Protein AF-C3XUC9-F1 (afdb_monomer_lite)

Foldseek 3Di:
DDQAEEQEAEQLDPVSLVVSLVVLLVCCVVCVPVCRAYEYEHEPVVPVVSGPHFPVLSLVSCVLSVHAYDYAYPVVRRCVVVVVVVNVVVSVCVVVVHDDDDHDDDDHDDDPDPPPSVVVSVVSSVVRPPPVCVVVVVVPPDPDDDPDD

Secondary structure (DSSP, 8-state):
--S-EEEEEETT-HHHHHHHHHHHHHHHHHTGGG---EEEEEE-TT-GGG--S-HHHHHHHHHHTT-EEEE-BTTTTBSHHHHHHHHHHHHHHHHTT---------PPP----HHHHHHHHHHHHHHHS-GGGHHHHHTTS--------

Organism: Branchiostoma floridae (NCBI:txid7739)

Structure (mmCIF, N/CA/C/O backbone):
data_AF-C3XUC9-F1
#
_entry.id   AF-C3XUC9-F1
#
loop_
_atom_site.group_PDB
_atom_site.id
_atom_site.type_symbol
_atom_site.label_atom_id
_atom_site.label_alt_id
_atom_site.label_comp_id
_atom_site.label_asym_id
_atom_site.label_entity_id
_atom_site.label_seq_id
_atom_site.pdbx_PDB_ins_code
_atom_site.Cartn_x
_atom_site.Cartn_y
_atom_site.Cartn_z
_atom_site.occupancy
_atom_site.B_iso_or_equiv
_atom_site.auth_seq_id
_atom_site.auth_comp_id
_atom_site.auth_asym_id
_atom_site.auth_atom_id
_atom_site.pdbx_PDB_model_num
ATOM 1 N N . VAL A 1 1 ? -8.181 16.640 -10.168 1.00 58.19 1 VAL A N 1
ATOM 2 C CA . VAL A 1 1 ? -8.349 15.993 -8.837 1.00 58.19 1 VAL A CA 1
ATOM 3 C C . VAL A 1 1 ? -8.453 14.484 -9.039 1.00 58.19 1 VAL A C 1
ATOM 5 O O . VAL A 1 1 ? -9.044 14.088 -10.032 1.00 58.19 1 VAL A O 1
ATOM 8 N N . GLY A 1 2 ? -7.857 13.658 -8.166 1.00 77.88 2 GLY A N 1
ATOM 9 C CA . GLY A 1 2 ? -7.907 12.189 -8.265 1.00 77.88 2 GLY A CA 1
ATOM 10 C C . GLY A 1 2 ? -9.145 11.578 -7.596 1.00 77.88 2 GLY A C 1
ATOM 11 O O . GLY A 1 2 ? -9.528 12.009 -6.507 1.00 77.88 2 GLY A O 1
ATOM 12 N N . ASN A 1 3 ? -9.747 10.573 -8.243 1.00 87.25 3 ASN A N 1
ATOM 13 C CA . ASN A 1 3 ? -10.967 9.891 -7.780 1.00 87.25 3 ASN A CA 1
ATOM 14 C C . ASN A 1 3 ? -10.691 8.647 -6.917 1.00 87.25 3 ASN A C 1
ATOM 16 O O . ASN A 1 3 ? -11.595 8.167 -6.239 1.00 87.25 3 ASN A O 1
ATOM 20 N N . ALA A 1 4 ? -9.460 8.136 -6.934 1.00 92.19 4 ALA A N 1
ATOM 21 C CA . ALA A 1 4 ? -8.958 7.034 -6.117 1.00 92.19 4 ALA A CA 1
ATOM 22 C C . ALA A 1 4 ? -7.453 7.224 -5.893 1.00 92.19 4 ALA A C 1
ATOM 24 O O . ALA A 1 4 ? -6.795 7.887 -6.698 1.00 92.19 4 ALA A O 1
ATOM 25 N N . PHE A 1 5 ? -6.915 6.630 -4.828 1.00 94.94 5 PHE A N 1
ATOM 26 C CA . PHE A 1 5 ? -5.480 6.620 -4.553 1.00 94.94 5 PHE A CA 1
ATOM 27 C C . PHE A 1 5 ? -4.972 5.192 -4.397 1.00 94.94 5 PHE A C 1
ATOM 29 O O . PHE A 1 5 ? -5.549 4.392 -3.660 1.00 94.94 5 PHE A O 1
ATOM 36 N N . VAL A 1 6 ? -3.860 4.905 -5.065 1.00 96.94 6 VAL A N 1
ATOM 37 C CA . VAL A 1 6 ? -3.091 3.674 -4.907 1.00 96.94 6 VAL A CA 1
ATOM 38 C C . VAL A 1 6 ? -1.769 4.068 -4.262 1.00 96.94 6 VAL A C 1
ATOM 40 O O . VAL A 1 6 ? -1.016 4.854 -4.831 1.00 96.94 6 VAL A O 1
ATOM 43 N N . VAL A 1 7 ? -1.521 3.576 -3.052 1.00 97.88 7 VAL A N 1
ATOM 44 C CA . VAL A 1 7 ? -0.301 3.851 -2.289 1.00 97.88 7 VAL A CA 1
ATOM 45 C C . VAL A 1 7 ? 0.524 2.577 -2.277 1.00 97.88 7 VAL A C 1
ATOM 47 O O . VAL A 1 7 ? 0.107 1.569 -1.711 1.00 97.88 7 VAL A O 1
ATOM 50 N N . VAL A 1 8 ? 1.675 2.612 -2.936 1.00 98.44 8 VAL A N 1
ATOM 51 C CA . VAL A 1 8 ? 2.505 1.430 -3.175 1.00 98.44 8 VAL A CA 1
ATOM 52 C C . VAL A 1 8 ? 3.732 1.469 -2.273 1.00 98.44 8 VAL A C 1
ATOM 54 O O . VAL A 1 8 ? 4.361 2.514 -2.134 1.00 98.44 8 VAL A O 1
ATOM 57 N N . TYR A 1 9 ? 4.093 0.324 -1.701 1.00 98.62 9 TYR A N 1
ATOM 58 C CA . TYR A 1 9 ? 5.363 0.111 -1.008 1.00 98.62 9 TYR A CA 1
ATOM 59 C C . TYR A 1 9 ? 6.034 -1.176 -1.503 1.00 98.62 9 TYR A C 1
ATOM 61 O O . TYR A 1 9 ? 5.415 -1.981 -2.195 1.00 98.62 9 TYR A O 1
ATOM 69 N N . SER A 1 10 ? 7.302 -1.390 -1.156 1.00 98.38 10 SER A N 1
ATOM 70 C CA . SER A 1 10 ? 8.025 -2.629 -1.464 1.00 98.38 10 SER A CA 1
ATOM 71 C C . SER A 1 10 ? 7.962 -3.575 -0.266 1.00 98.38 10 SER A C 1
ATOM 73 O O . SER A 1 10 ? 8.387 -3.199 0.825 1.00 98.38 10 SER A O 1
ATOM 75 N N . CYS A 1 11 ? 7.515 -4.826 -0.426 1.00 97.69 11 CYS A N 1
ATOM 76 C CA . CYS A 1 11 ? 7.466 -5.773 0.703 1.00 97.69 11 CYS A CA 1
ATOM 77 C C . CYS A 1 11 ? 8.857 -6.129 1.264 1.00 97.69 11 CYS A C 1
ATOM 79 O O . CYS A 1 11 ? 8.976 -6.688 2.357 1.00 97.69 11 CYS A O 1
ATOM 81 N N . THR A 1 12 ? 9.911 -5.798 0.519 1.00 97.62 12 THR A N 1
ATOM 82 C CA . THR A 1 12 ? 11.321 -5.946 0.895 1.00 97.62 12 THR A CA 1
ATOM 83 C C . THR A 1 12 ? 11.926 -4.699 1.543 1.00 97.62 12 THR A C 1
ATOM 85 O O . THR A 1 12 ? 13.131 -4.682 1.757 1.00 97.62 12 THR A O 1
ATOM 88 N N . ASP A 1 13 ? 11.152 -3.640 1.794 1.00 97.06 13 ASP A N 1
ATOM 89 C CA . ASP A 1 13 ? 11.664 -2.408 2.401 1.00 97.06 13 ASP A CA 1
ATOM 90 C C . ASP A 1 13 ? 10.693 -1.846 3.446 1.00 97.06 13 ASP A C 1
ATOM 92 O O . ASP A 1 13 ? 9.642 -1.277 3.133 1.00 97.06 13 ASP A O 1
ATOM 96 N N . THR A 1 14 ? 11.095 -1.968 4.711 1.00 95.81 14 THR A N 1
ATOM 97 C CA . THR A 1 14 ? 10.331 -1.475 5.861 1.00 95.81 14 THR A CA 1
ATOM 98 C C . THR A 1 14 ? 10.190 0.054 5.869 1.00 95.81 14 THR A C 1
ATOM 100 O O . THR A 1 14 ? 9.196 0.566 6.388 1.00 95.81 14 THR A O 1
ATOM 103 N N . ALA A 1 15 ?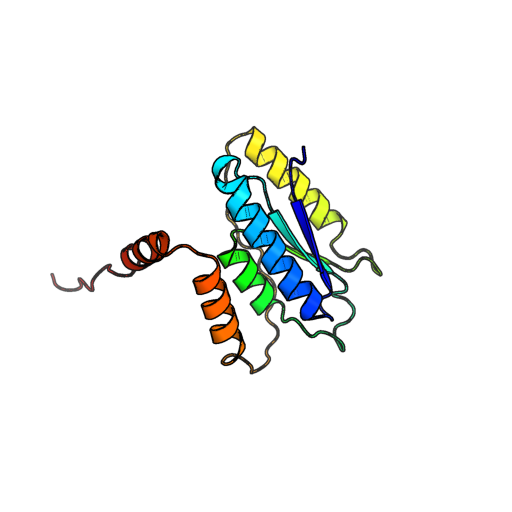 11.147 0.807 5.312 1.00 95.94 15 ALA A N 1
ATOM 104 C CA . ALA A 1 15 ? 11.065 2.267 5.256 1.00 95.94 15 ALA A CA 1
ATOM 105 C C . ALA A 1 15 ? 9.942 2.712 4.310 1.00 95.94 15 ALA A C 1
ATOM 107 O O . ALA A 1 15 ? 9.069 3.472 4.735 1.00 95.94 15 ALA A O 1
ATOM 108 N N . SER A 1 16 ? 9.889 2.140 3.098 1.00 98.00 16 SER A N 1
ATOM 109 C CA . SER A 1 16 ? 8.796 2.387 2.145 1.00 98.00 16 SER A CA 1
ATOM 110 C C . SER A 1 16 ? 7.417 2.057 2.722 1.00 98.00 16 SER A C 1
ATOM 112 O O . SER A 1 16 ? 6.450 2.775 2.476 1.00 98.00 16 SER A O 1
ATOM 114 N N . PHE A 1 17 ? 7.316 1.002 3.539 1.00 97.69 17 PHE A N 1
ATOM 115 C CA . PHE A 1 17 ? 6.062 0.644 4.198 1.00 97.69 17 PHE A CA 1
ATOM 116 C C . PHE A 1 17 ? 5.622 1.708 5.207 1.00 97.69 17 PHE A C 1
ATOM 118 O O . PHE A 1 17 ? 4.472 2.140 5.171 1.00 97.69 17 PHE A O 1
ATOM 125 N N . ASN A 1 18 ? 6.528 2.188 6.064 1.00 95.12 18 ASN A N 1
ATOM 126 C CA . ASN A 1 18 ? 6.199 3.245 7.027 1.00 95.12 18 ASN A CA 1
ATOM 127 C C . ASN A 1 18 ? 5.784 4.547 6.326 1.00 95.12 18 ASN A C 1
ATOM 129 O O . ASN A 1 18 ? 4.829 5.198 6.751 1.00 95.12 18 ASN A O 1
ATOM 133 N N . GLU A 1 19 ? 6.468 4.918 5.243 1.00 97.00 19 GLU A N 1
ATOM 134 C CA . GLU A 1 19 ? 6.097 6.086 4.445 1.00 97.00 19 GLU A CA 1
ATOM 135 C C . GLU A 1 19 ? 4.708 5.915 3.816 1.00 97.00 19 GLU A C 1
ATOM 137 O O . GLU A 1 19 ? 3.858 6.794 3.960 1.00 97.00 19 GLU A O 1
ATOM 142 N N . ALA A 1 20 ? 4.418 4.749 3.233 1.00 97.50 20 ALA A N 1
ATOM 143 C CA . ALA A 1 20 ? 3.105 4.442 2.674 1.00 97.50 20 ALA A CA 1
ATOM 144 C C . ALA A 1 20 ? 1.979 4.524 3.720 1.00 97.50 20 ALA A C 1
ATOM 146 O O . ALA A 1 20 ? 0.895 5.038 3.422 1.00 97.50 20 ALA A O 1
ATOM 147 N N . LEU A 1 21 ? 2.220 4.074 4.956 1.00 94.81 21 LEU A N 1
ATOM 148 C CA . LEU A 1 21 ? 1.257 4.228 6.051 1.00 94.81 21 LEU A CA 1
ATOM 149 C C . LEU A 1 21 ? 1.028 5.704 6.406 1.00 94.81 21 LEU A C 1
ATOM 151 O O . LEU A 1 21 ? -0.124 6.115 6.568 1.00 94.81 21 LEU A O 1
ATOM 155 N N . ASN A 1 22 ? 2.087 6.518 6.462 1.00 94.50 22 ASN A N 1
ATOM 156 C CA . ASN A 1 22 ? 1.977 7.965 6.690 1.00 94.50 22 ASN A CA 1
ATOM 157 C C . ASN A 1 22 ? 1.176 8.655 5.576 1.00 94.50 22 ASN A C 1
ATOM 159 O O . ASN A 1 22 ? 0.303 9.489 5.846 1.00 94.50 22 ASN A O 1
ATOM 163 N N . THR A 1 23 ? 1.423 8.284 4.318 1.00 95.81 23 THR A N 1
ATOM 164 C 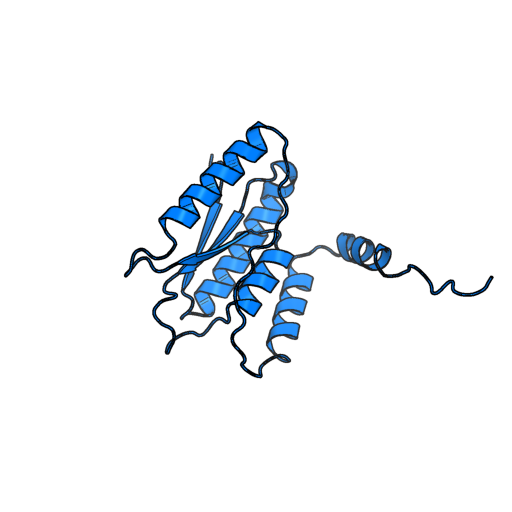CA . THR A 1 23 ? 0.662 8.781 3.167 1.00 95.81 23 THR A CA 1
ATOM 165 C C . THR A 1 23 ? -0.807 8.380 3.267 1.00 95.81 23 THR A C 1
ATOM 167 O O . THR A 1 23 ? -1.681 9.232 3.098 1.00 95.81 23 THR A O 1
ATOM 170 N N . CYS A 1 24 ? -1.105 7.121 3.605 1.00 93.94 24 CYS A N 1
ATOM 171 C CA . CYS A 1 24 ? -2.476 6.646 3.805 1.00 93.94 24 CYS A CA 1
ATOM 172 C C . CYS A 1 24 ? -3.192 7.430 4.912 1.00 93.94 24 CYS A C 1
ATOM 174 O O . CYS A 1 24 ? -4.306 7.906 4.694 1.00 93.94 24 CYS A O 1
ATOM 176 N N . ALA A 1 25 ? -2.550 7.625 6.066 1.00 90.75 25 ALA A N 1
ATOM 177 C CA . ALA A 1 25 ? -3.105 8.399 7.175 1.00 90.75 25 ALA A CA 1
ATOM 178 C C . ALA A 1 25 ? -3.390 9.855 6.767 1.00 90.75 25 ALA A C 1
ATOM 180 O O . ALA A 1 25 ? -4.479 10.376 7.018 1.00 90.75 25 ALA A O 1
ATOM 181 N N . THR A 1 26 ? -2.454 10.485 6.053 1.00 92.00 26 THR A N 1
ATOM 182 C CA . THR A 1 26 ? -2.602 11.860 5.551 1.00 92.00 26 THR A CA 1
ATOM 183 C C . THR A 1 26 ? -3.756 11.979 4.559 1.00 92.00 26 THR A C 1
ATOM 185 O O . THR A 1 26 ? -4.574 12.899 4.656 1.00 92.00 26 THR A O 1
ATOM 188 N N . LEU A 1 27 ? -3.855 11.041 3.610 1.00 91.62 27 LEU A N 1
ATOM 189 C CA . LEU A 1 27 ? -4.958 10.987 2.653 1.00 91.62 27 LEU A CA 1
ATOM 190 C C . LEU A 1 27 ? -6.285 10.828 3.386 1.00 91.62 27 LEU A C 1
ATOM 192 O O . LEU A 1 27 ? -7.213 11.591 3.125 1.00 91.62 27 LEU A O 1
ATOM 196 N N . ARG A 1 28 ? -6.356 9.908 4.352 1.00 86.94 28 ARG A N 1
ATOM 197 C CA . ARG A 1 28 ? -7.558 9.685 5.157 1.00 86.94 28 ARG A CA 1
ATOM 198 C C . ARG A 1 28 ? -7.966 10.933 5.913 1.00 86.94 28 ARG A C 1
ATOM 200 O O . ARG A 1 28 ? -9.119 11.324 5.801 1.00 86.94 28 ARG A O 1
ATOM 207 N N . GLN A 1 29 ? -7.048 11.602 6.607 1.00 86.88 29 GLN A N 1
ATOM 208 C CA . GLN A 1 29 ? -7.346 12.822 7.360 1.00 86.88 29 GLN A CA 1
ATOM 209 C C . GLN A 1 29 ? -7.852 13.957 6.461 1.00 86.88 29 GLN A C 1
ATOM 211 O O . GLN A 1 29 ? -8.855 14.590 6.785 1.00 86.88 29 GLN A O 1
ATOM 216 N N . ARG A 1 30 ? -7.195 14.198 5.320 1.00 86.12 30 ARG A N 1
ATOM 217 C CA . ARG A 1 30 ? -7.556 15.292 4.400 1.00 86.12 30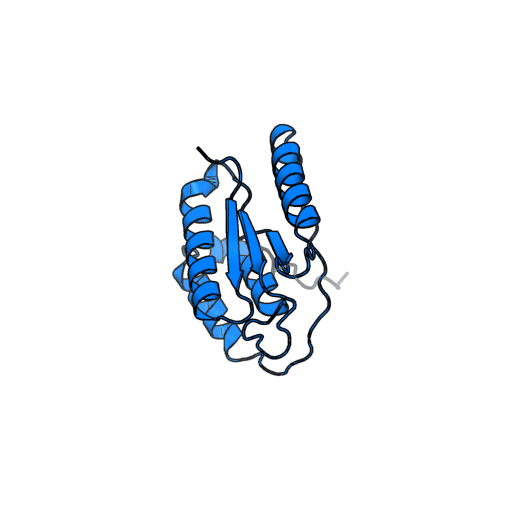 ARG A CA 1
ATOM 218 C C . ARG A 1 30 ? -8.843 15.031 3.619 1.00 86.12 30 ARG A C 1
ATOM 220 O O . ARG A 1 30 ? -9.456 15.974 3.132 1.00 86.12 30 ARG A O 1
ATOM 227 N N . ARG A 1 31 ? -9.233 13.765 3.456 1.00 81.00 31 ARG A N 1
ATOM 228 C CA . ARG A 1 31 ? -10.321 13.337 2.561 1.00 81.00 31 ARG A CA 1
ATOM 229 C C . ARG A 1 31 ? -11.431 12.555 3.264 1.00 81.00 31 ARG A C 1
ATOM 231 O O . ARG A 1 31 ? -12.214 11.887 2.591 1.00 81.00 31 ARG A O 1
ATOM 238 N N . ARG A 1 32 ? -11.557 12.686 4.594 1.00 70.06 32 ARG A N 1
ATOM 239 C CA . ARG A 1 32 ? -12.609 12.013 5.387 1.00 70.06 32 ARG A CA 1
ATOM 240 C C . ARG A 1 32 ? -14.008 12.234 4.806 1.00 70.06 32 ARG A C 1
ATOM 242 O O . ARG A 1 32 ? -14.760 11.280 4.670 1.00 70.06 32 ARG A O 1
ATOM 249 N N . ALA A 1 33 ? -14.326 13.464 4.398 1.00 62.94 33 ALA A N 1
ATOM 250 C CA . ALA A 1 33 ? -15.658 13.824 3.909 1.00 62.94 33 ALA A CA 1
ATOM 251 C C . ALA A 1 33 ? -15.971 13.333 2.482 1.00 62.94 33 ALA A C 1
ATOM 253 O O . ALA A 1 33 ? -17.131 13.105 2.163 1.00 62.94 33 ALA A O 1
ATOM 254 N N . CYS A 1 34 ? -14.967 13.150 1.613 1.00 69.56 34 CYS A N 1
ATOM 255 C CA . CYS A 1 34 ? -15.202 12.691 0.234 1.00 69.56 34 CYS A CA 1
ATOM 256 C C . CYS A 1 34 ? -15.129 11.168 0.091 1.00 69.56 34 CYS A C 1
ATOM 258 O O . CYS A 1 34 ? -15.364 10.621 -0.988 1.00 69.56 34 CYS A O 1
ATOM 260 N N . GLY A 1 35 ? -14.755 10.482 1.172 1.00 77.56 35 GLY A N 1
ATOM 261 C CA . GLY A 1 35 ? -14.673 9.038 1.262 1.00 77.56 35 GLY A CA 1
ATOM 262 C C . GLY A 1 35 ? -13.659 8.391 0.324 1.00 77.56 35 GLY A C 1
ATOM 263 O O . GLY A 1 35 ? -13.560 7.184 0.397 1.00 77.56 35 GLY A O 1
ATOM 264 N N . THR A 1 36 ? -12.954 9.114 -0.551 1.00 88.19 36 THR A N 1
ATOM 265 C CA . THR A 1 36 ? -12.137 8.600 -1.670 1.00 88.19 36 THR A CA 1
ATOM 266 C C . THR A 1 36 ? -11.415 7.279 -1.356 1.00 88.19 36 THR A C 1
ATOM 268 O O . THR A 1 36 ? -10.718 7.206 -0.344 1.00 88.19 36 THR A O 1
ATOM 271 N N . PRO A 1 37 ? -11.545 6.235 -2.202 1.00 91.75 37 PRO A N 1
ATOM 272 C CA . PRO A 1 37 ? -10.971 4.934 -1.903 1.00 91.75 37 PRO A CA 1
ATOM 273 C C . PRO A 1 37 ? -9.444 5.015 -1.928 1.00 91.75 37 PRO A C 1
ATOM 275 O O . PRO A 1 37 ? -8.852 5.570 -2.860 1.00 91.75 37 PRO A O 1
ATOM 278 N N . VAL A 1 38 ? -8.829 4.443 -0.896 1.00 94.06 38 VAL A N 1
ATOM 279 C CA . VAL A 1 38 ? -7.377 4.301 -0.771 1.00 94.06 38 VAL A CA 1
ATOM 280 C C . VAL A 1 38 ? -7.046 2.815 -0.737 1.00 94.06 38 VAL A C 1
ATOM 282 O O . VAL A 1 38 ? -7.600 2.071 0.080 1.00 94.06 38 VAL A O 1
ATOM 285 N N . ILE A 1 39 ? -6.161 2.394 -1.636 1.00 96.19 39 ILE A N 1
ATOM 286 C CA . ILE A 1 39 ? -5.675 1.023 -1.745 1.00 96.19 39 ILE A CA 1
ATOM 287 C C . ILE A 1 39 ? -4.186 1.025 -1.403 1.00 96.19 39 ILE A C 1
ATOM 289 O O . ILE A 1 39 ? -3.400 1.692 -2.073 1.00 96.19 39 ILE A O 1
ATOM 293 N N . LEU A 1 40 ? -3.813 0.295 -0.356 1.00 97.94 40 LEU A N 1
ATOM 294 C CA . LEU A 1 40 ? -2.431 0.018 0.014 1.00 97.94 40 LEU A CA 1
ATOM 295 C C . LEU A 1 40 ? -1.944 -1.212 -0.759 1.00 97.94 40 LEU A C 1
ATOM 297 O O . LEU A 1 40 ? -2.589 -2.260 -0.729 1.00 97.94 40 LEU A O 1
ATOM 301 N N . VAL A 1 41 ? -0.808 -1.094 -1.436 1.00 98.44 41 VAL A N 1
ATOM 302 C CA . VAL A 1 41 ? -0.272 -2.144 -2.307 1.00 98.44 41 VAL A CA 1
ATOM 303 C C . VAL A 1 41 ? 1.115 -2.557 -1.848 1.00 98.44 41 VAL A C 1
ATOM 305 O O . VAL A 1 41 ? 2.031 -1.735 -1.841 1.00 98.44 41 VAL A O 1
ATOM 308 N N . ALA A 1 42 ? 1.279 -3.837 -1.522 1.00 98.38 42 ALA A N 1
ATOM 309 C CA . ALA A 1 42 ? 2.596 -4.435 -1.341 1.00 98.38 42 ALA A CA 1
ATOM 310 C C . ALA A 1 42 ? 3.123 -4.890 -2.704 1.00 98.38 42 ALA A C 1
ATOM 312 O O . ALA A 1 42 ? 2.597 -5.837 -3.281 1.00 98.38 42 ALA A O 1
ATOM 313 N N . ASN A 1 43 ? 4.134 -4.222 -3.240 1.00 98.25 43 ASN A N 1
ATOM 314 C CA . ASN A 1 43 ? 4.787 -4.619 -4.483 1.00 98.25 43 ASN A CA 1
ATOM 315 C C . ASN A 1 43 ? 6.022 -5.490 -4.199 1.00 98.25 43 ASN A C 1
ATOM 317 O O . ASN A 1 43 ? 6.574 -5.465 -3.094 1.00 98.25 43 ASN A O 1
ATOM 321 N N . LYS A 1 44 ? 6.484 -6.204 -5.229 1.00 97.81 44 LYS A N 1
ATOM 322 C CA . LYS A 1 44 ? 7.599 -7.164 -5.205 1.00 97.81 44 LYS A CA 1
ATOM 323 C C . LYS A 1 44 ? 7.317 -8.413 -4.366 1.00 97.81 44 LYS A C 1
ATOM 325 O O . LYS A 1 44 ? 8.225 -8.950 -3.731 1.00 97.81 44 LYS A O 1
ATOM 330 N N . SER A 1 45 ? 6.060 -8.866 -4.335 1.00 97.25 45 SER A N 1
ATOM 331 C CA . SER A 1 45 ? 5.640 -10.037 -3.548 1.00 97.25 45 SER A CA 1
ATOM 332 C C . SER A 1 45 ? 6.380 -11.329 -3.918 1.00 97.25 45 SER A C 1
ATOM 334 O O . SER A 1 45 ? 6.459 -12.239 -3.092 1.00 97.25 45 SER A O 1
ATOM 336 N N . ASP A 1 46 ? 6.971 -11.373 -5.114 1.00 97.31 46 ASP A N 1
ATOM 337 C CA . ASP A 1 46 ? 7.845 -12.426 -5.627 1.00 97.31 46 ASP A CA 1
ATOM 338 C C . ASP A 1 46 ? 9.169 -12.572 -4.853 1.00 97.31 46 ASP A C 1
ATOM 340 O O . ASP A 1 46 ? 9.722 -13.671 -4.768 1.00 97.31 46 ASP A O 1
ATOM 344 N N . LEU A 1 47 ? 9.657 -11.511 -4.202 1.00 96.25 47 LEU A N 1
ATOM 345 C CA . LEU A 1 47 ? 10.910 -11.520 -3.441 1.00 96.25 47 LEU A CA 1
ATOM 346 C C . LEU A 1 47 ? 10.731 -12.089 -2.022 1.00 96.25 47 LEU A C 1
ATOM 348 O O . LEU A 1 47 ? 11.103 -11.464 -1.026 1.00 96.25 47 LEU A O 1
ATOM 352 N N . VAL A 1 48 ? 10.187 -13.305 -1.917 1.00 95.69 48 VAL A N 1
ATOM 353 C CA . VAL A 1 48 ? 9.813 -13.953 -0.643 1.00 95.69 48 VAL A CA 1
ATOM 354 C C . VAL A 1 48 ? 10.977 -14.030 0.349 1.00 95.69 48 VAL A C 1
ATOM 356 O O . VAL A 1 48 ? 10.801 -13.750 1.531 1.00 95.69 48 VAL A O 1
ATOM 359 N N . ARG A 1 49 ? 12.186 -14.356 -0.125 1.00 96.00 49 ARG A N 1
ATOM 360 C CA . ARG A 1 49 ? 13.385 -14.494 0.725 1.00 96.00 49 ARG A CA 1
ATOM 361 C C . ARG A 1 49 ? 13.906 -13.165 1.273 1.00 96.00 49 ARG A C 1
ATOM 363 O O . ARG A 1 49 ? 14.566 -13.155 2.304 1.00 96.00 49 ARG A O 1
ATOM 370 N N . CYS A 1 50 ? 13.609 -12.060 0.593 1.00 96.12 50 CYS A N 1
ATOM 371 C CA . CYS A 1 50 ? 14.040 -10.715 0.979 1.00 96.12 50 CYS A CA 1
ATOM 372 C C . CYS A 1 50 ? 12.918 -9.926 1.668 1.00 96.12 50 CYS A C 1
ATOM 374 O O . CYS A 1 50 ? 13.048 -8.719 1.879 1.00 96.12 50 CYS A O 1
ATOM 376 N N . ARG A 1 51 ? 11.788 -10.577 1.969 1.00 97.38 51 ARG A N 1
ATOM 377 C CA . ARG A 1 51 ? 10.618 -9.931 2.555 1.00 97.38 51 ARG A CA 1
ATOM 378 C C . ARG A 1 51 ? 10.939 -9.432 3.960 1.00 97.38 51 ARG A C 1
ATOM 380 O O . ARG A 1 51 ? 11.368 -10.190 4.823 1.00 97.38 51 ARG A O 1
ATOM 387 N N . GLN A 1 52 ? 10.662 -8.153 4.184 1.00 95.69 52 GLN A N 1
ATOM 388 C CA . GLN A 1 52 ? 10.805 -7.498 5.484 1.00 95.69 52 GLN A CA 1
ATOM 389 C C . GLN A 1 52 ? 9.449 -7.189 6.127 1.00 95.69 52 GLN A C 1
ATOM 391 O O . GLN A 1 52 ? 9.362 -7.071 7.346 1.00 95.69 52 GLN A O 1
ATOM 396 N N . VAL A 1 53 ? 8.389 -7.075 5.318 1.00 94.00 53 VAL A N 1
ATOM 397 C CA . VAL A 1 53 ? 7.040 -6.725 5.778 1.00 94.00 53 VAL A CA 1
ATOM 398 C C . VAL A 1 53 ? 6.112 -7.931 5.672 1.00 94.0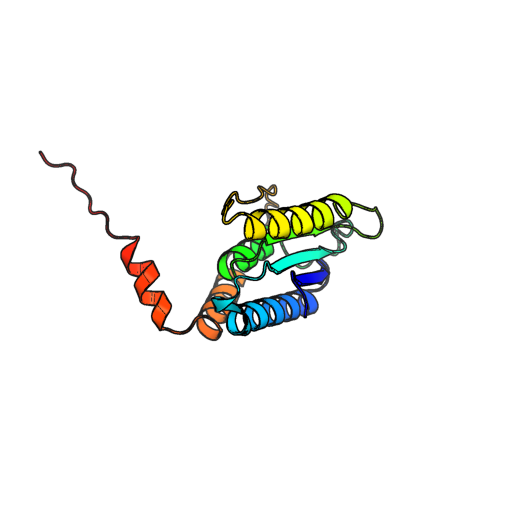0 53 VAL A C 1
ATOM 400 O O . VAL A 1 53 ? 5.892 -8.489 4.588 1.00 94.00 53 VAL A O 1
ATOM 403 N N . CYS A 1 54 ? 5.546 -8.330 6.809 1.00 92.69 54 CYS A N 1
ATOM 404 C CA . CYS A 1 54 ? 4.624 -9.456 6.889 1.00 92.69 54 CYS A CA 1
ATOM 405 C C . CYS A 1 54 ? 3.252 -9.086 6.289 1.00 92.69 54 CYS A C 1
ATOM 407 O O . CYS A 1 54 ? 2.712 -8.031 6.634 1.00 92.69 54 CYS A O 1
ATOM 409 N N . PRO A 1 55 ? 2.623 -9.952 5.466 1.00 91.94 55 PRO A N 1
ATOM 410 C CA . PRO A 1 55 ? 1.291 -9.686 4.914 1.00 91.94 55 PRO A CA 1
ATOM 411 C C . PRO A 1 55 ? 0.244 -9.393 5.996 1.00 91.94 55 PRO A C 1
ATOM 413 O O . PRO A 1 55 ? -0.537 -8.455 5.876 1.00 91.94 55 PRO A O 1
ATOM 416 N N . LYS A 1 56 ? 0.267 -10.143 7.107 1.00 90.56 56 LYS A N 1
ATOM 417 C CA . LYS A 1 56 ? -0.673 -9.958 8.229 1.00 90.56 56 LYS A CA 1
ATOM 418 C C . LYS A 1 56 ? -0.560 -8.580 8.873 1.00 90.56 56 LYS A C 1
ATOM 420 O O . LYS A 1 56 ? -1.569 -7.998 9.272 1.00 90.56 56 LYS A O 1
ATOM 425 N N . GLU A 1 57 ? 0.664 -8.077 9.000 1.00 89.38 57 GLU A N 1
ATOM 426 C CA . GLU A 1 57 ? 0.923 -6.743 9.534 1.00 89.38 57 GLU A CA 1
ATOM 427 C C . GLU A 1 57 ? 0.342 -5.688 8.594 1.00 89.38 57 GLU A C 1
ATOM 429 O O . GLU A 1 57 ? -0.437 -4.844 9.029 1.00 89.38 57 GLU A O 1
ATOM 434 N N . ALA A 1 58 ? 0.635 -5.796 7.298 1.00 91.62 58 ALA A N 1
ATOM 435 C CA . ALA A 1 58 ? 0.134 -4.868 6.293 1.00 91.62 58 ALA A CA 1
ATOM 436 C C . ALA A 1 58 ? -1.399 -4.846 6.213 1.00 91.62 58 ALA A C 1
ATOM 438 O O . ALA A 1 58 ? -1.993 -3.768 6.188 1.00 91.62 58 ALA A O 1
ATOM 439 N N . VAL A 1 59 ? -2.047 -6.014 6.271 1.00 92.94 59 VAL A N 1
ATOM 440 C CA . VAL A 1 59 ? -3.512 -6.130 6.351 1.00 92.94 59 VAL A CA 1
ATOM 441 C C . VAL A 1 59 ? -4.048 -5.457 7.613 1.00 92.94 59 VAL A C 1
ATOM 443 O O . VAL A 1 59 ? -5.006 -4.690 7.539 1.00 92.94 59 VAL A O 1
ATOM 446 N N . SER A 1 60 ? -3.422 -5.692 8.768 1.00 91.69 60 SER A N 1
ATOM 447 C CA . SER A 1 60 ? -3.844 -5.084 10.036 1.00 91.69 60 SER A CA 1
ATOM 448 C C . SER A 1 60 ? -3.742 -3.556 9.993 1.00 91.69 60 SER A C 1
ATOM 450 O O . SER A 1 60 ? -4.675 -2.864 10.401 1.00 91.69 60 SER A O 1
ATOM 452 N N . CYS A 1 61 ? -2.644 -3.022 9.451 1.00 91.31 61 CYS A N 1
ATOM 453 C CA . CYS A 1 61 ? -2.463 -1.586 9.250 1.00 91.31 61 CYS A CA 1
ATOM 454 C C . CYS A 1 61 ? -3.492 -1.011 8.269 1.00 91.31 61 CYS A C 1
ATOM 456 O O . CYS A 1 61 ? -4.071 0.041 8.534 1.00 91.31 61 CYS A O 1
ATOM 458 N N . ALA A 1 62 ? -3.751 -1.703 7.156 1.00 91.69 62 ALA A N 1
ATOM 459 C CA . ALA A 1 62 ? -4.734 -1.274 6.169 1.00 91.69 62 ALA A CA 1
ATOM 460 C C . ALA A 1 62 ? -6.142 -1.191 6.775 1.00 91.69 62 ALA A C 1
ATOM 462 O O . ALA A 1 62 ? -6.809 -0.178 6.589 1.00 91.69 62 ALA A O 1
ATOM 463 N N . LEU A 1 63 ? -6.553 -2.187 7.569 1.00 89.06 63 LEU A N 1
ATOM 464 C CA . LEU A 1 63 ? -7.838 -2.181 8.280 1.00 89.06 63 LEU A CA 1
ATOM 465 C C . LEU A 1 63 ? -7.957 -1.005 9.255 1.00 89.06 63 LEU A C 1
ATOM 467 O O . LEU A 1 63 ? -8.989 -0.344 9.302 1.00 89.06 63 LEU A O 1
ATOM 471 N N . VAL A 1 64 ? -6.896 -0.715 10.013 1.00 88.75 64 VAL A N 1
ATOM 472 C CA . VAL A 1 64 ? -6.855 0.433 10.935 1.00 88.75 64 VAL A CA 1
ATOM 473 C C . VAL A 1 64 ? -7.010 1.764 10.195 1.00 88.75 64 VAL A C 1
ATOM 475 O O . VAL A 1 64 ? -7.663 2.673 10.701 1.00 88.75 64 VAL A O 1
ATOM 478 N N . LEU A 1 65 ? -6.419 1.882 9.005 1.00 89.56 65 LEU A N 1
ATOM 479 C CA . LEU A 1 65 ? -6.472 3.085 8.170 1.00 89.56 65 LEU A CA 1
ATOM 480 C C . LEU A 1 65 ? -7.676 3.105 7.210 1.00 89.56 65 LEU A C 1
ATOM 482 O O . LEU A 1 65 ? -7.755 3.987 6.354 1.00 89.56 65 LEU A O 1
ATOM 486 N N . ASP A 1 66 ? -8.605 2.151 7.340 1.00 89.81 66 ASP A N 1
ATOM 487 C CA . ASP A 1 66 ? -9.768 1.955 6.462 1.00 89.81 66 ASP A CA 1
ATOM 488 C C . ASP A 1 66 ? -9.405 1.760 4.969 1.00 89.81 66 ASP A C 1
ATOM 490 O O . ASP A 1 66 ? -10.196 2.001 4.058 1.00 89.81 66 ASP A O 1
ATOM 494 N N . CYS A 1 67 ? -8.180 1.334 4.668 1.00 92.38 67 CYS A N 1
ATOM 495 C CA . CYS A 1 67 ? -7.692 1.089 3.313 1.00 92.38 67 CYS A CA 1
ATOM 496 C C . CYS A 1 67 ? -7.992 -0.341 2.843 1.00 92.38 67 CYS A C 1
ATOM 498 O O . CYS A 1 67 ? -8.038 -1.285 3.631 1.00 92.38 67 CYS A O 1
ATOM 500 N N . LYS A 1 68 ? -8.132 -0.523 1.524 1.00 94.81 68 LYS A N 1
ATOM 501 C CA . LYS A 1 68 ? -8.070 -1.864 0.919 1.00 94.81 68 LYS A CA 1
ATOM 502 C C . LYS A 1 68 ? -6.607 -2.280 0.760 1.00 94.81 68 LYS A C 1
ATOM 504 O O . LYS A 1 68 ? -5.745 -1.413 0.650 1.00 94.81 68 LYS A O 1
ATOM 509 N N . PHE A 1 69 ? -6.332 -3.580 0.747 1.00 96.94 69 PHE A N 1
ATOM 510 C CA . PHE A 1 69 ? -4.978 -4.122 0.631 1.00 96.94 69 PHE A CA 1
ATOM 511 C C . PHE A 1 69 ? -4.889 -5.159 -0.488 1.00 96.94 69 PHE A C 1
ATOM 513 O O . PHE A 1 69 ? -5.821 -5.947 -0.664 1.00 96.94 69 PHE A O 1
ATOM 520 N N . ILE A 1 70 ? -3.775 -5.165 -1.220 1.00 97.88 70 ILE A N 1
ATOM 521 C CA . ILE A 1 70 ? -3.438 -6.193 -2.209 1.00 97.88 70 ILE A CA 1
ATOM 522 C C . ILE A 1 70 ? -1.917 -6.341 -2.329 1.00 97.88 70 ILE A C 1
ATOM 524 O O . ILE A 1 70 ? -1.176 -5.363 -2.222 1.00 97.88 70 ILE A O 1
ATOM 528 N N . GLU A 1 71 ? -1.448 -7.566 -2.556 1.00 98.12 71 GLU A N 1
ATOM 529 C CA . GLU A 1 71 ? -0.052 -7.835 -2.905 1.00 98.12 71 GLU A CA 1
ATOM 530 C C . GLU A 1 71 ? 0.087 -8.012 -4.413 1.00 98.12 71 GLU A C 1
ATOM 532 O O . GLU A 1 71 ? -0.753 -8.654 -5.039 1.00 98.12 71 GLU A O 1
ATOM 537 N N . THR A 1 72 ? 1.152 -7.465 -4.988 1.00 98.38 72 THR A N 1
ATOM 538 C CA . THR A 1 72 ? 1.414 -7.461 -6.429 1.00 98.38 72 THR A CA 1
ATOM 539 C C . THR A 1 72 ? 2.880 -7.771 -6.711 1.00 98.38 72 THR A C 1
ATOM 541 O O . THR A 1 72 ? 3.764 -7.492 -5.893 1.00 98.38 72 THR A O 1
ATOM 544 N N . SER A 1 73 ? 3.136 -8.321 -7.893 1.00 98.00 73 SER A N 1
ATOM 545 C CA . SER A 1 73 ? 4.473 -8.359 -8.474 1.00 98.00 73 SER A CA 1
ATOM 546 C C . SER A 1 73 ? 4.409 -7.764 -9.867 1.00 98.00 73 SER A C 1
ATOM 548 O O . SER A 1 73 ? 3.865 -8.381 -10.774 1.00 98.00 73 SER A O 1
ATOM 550 N N . ALA A 1 74 ? 4.986 -6.575 -10.037 1.00 96.31 74 ALA A N 1
ATOM 551 C CA . ALA A 1 74 ? 5.129 -5.969 -11.359 1.00 96.31 74 ALA A CA 1
ATOM 552 C C . ALA A 1 74 ? 6.122 -6.730 -12.257 1.00 96.31 74 ALA A C 1
ATOM 554 O O . ALA A 1 74 ? 6.071 -6.594 -13.468 1.00 96.31 74 ALA A O 1
ATOM 555 N N . MET A 1 75 ? 7.041 -7.511 -11.675 1.00 96.50 75 MET A N 1
ATOM 556 C CA . MET A 1 75 ? 8.009 -8.299 -12.446 1.00 96.50 75 MET A CA 1
ATOM 557 C C . MET A 1 75 ? 7.358 -9.510 -13.124 1.00 96.50 75 MET A C 1
ATOM 559 O O . MET A 1 75 ? 7.791 -9.911 -14.198 1.00 96.50 75 MET A O 1
ATOM 563 N N . TYR A 1 76 ? 6.341 -10.087 -12.483 1.00 97.25 76 TYR A N 1
ATOM 564 C CA . TYR A 1 76 ? 5.647 -11.293 -12.942 1.00 97.25 76 TYR A CA 1
ATOM 565 C C . TYR A 1 76 ? 4.169 -11.040 -13.271 1.00 97.25 76 TYR A C 1
ATOM 567 O O . TYR A 1 76 ? 3.389 -11.987 -13.319 1.00 97.25 76 TYR A O 1
ATOM 575 N N . ASP A 1 77 ? 3.771 -9.772 -13.416 1.00 96.69 77 ASP A N 1
ATOM 576 C CA . ASP A 1 77 ? 2.388 -9.334 -13.650 1.00 96.69 77 ASP A CA 1
ATOM 577 C C . ASP A 1 77 ? 1.348 -9.958 -12.694 1.00 96.69 77 ASP A C 1
ATOM 579 O O . ASP A 1 77 ? 0.177 -10.152 -13.021 1.00 96.69 77 ASP A O 1
ATOM 583 N N . LEU A 1 78 ? 1.750 -10.251 -11.453 1.00 97.62 78 LEU A N 1
ATOM 584 C CA . LEU A 1 78 ? 0.871 -10.868 -10.461 1.00 97.62 78 LEU A CA 1
ATOM 585 C C . LEU A 1 78 ? -0.044 -9.820 -9.835 1.00 97.62 78 LEU A C 1
ATOM 587 O O . LEU A 1 78 ? 0.428 -8.845 -9.240 1.00 97.62 78 LEU A O 1
ATOM 591 N N . ASN A 1 79 ? -1.354 -10.071 -9.906 1.00 96.75 79 ASN A N 1
ATOM 592 C CA . ASN A 1 79 ? -2.427 -9.267 -9.307 1.00 96.75 79 ASN A CA 1
ATOM 593 C C . ASN A 1 79 ? -2.496 -7.803 -9.779 1.00 96.75 79 ASN A C 1
ATOM 595 O O . ASN A 1 79 ? -3.250 -7.017 -9.203 1.00 96.75 79 ASN A O 1
ATOM 599 N N . VAL A 1 80 ? -1.746 -7.424 -10.818 1.00 96.88 80 VAL A N 1
ATOM 600 C CA . VAL A 1 80 ? -1.772 -6.065 -11.378 1.00 96.88 80 VAL A CA 1
ATOM 601 C C . VAL A 1 80 ? -3.155 -5.770 -11.963 1.00 96.88 80 VAL A C 1
ATOM 603 O O . VAL A 1 80 ? -3.766 -4.760 -11.612 1.00 96.88 80 VAL A O 1
ATOM 606 N N . ASP A 1 81 ? -3.711 -6.695 -12.747 1.00 96.31 81 ASP A N 1
ATOM 607 C CA . ASP A 1 81 ? -5.067 -6.565 -13.293 1.00 96.31 81 ASP A CA 1
ATOM 608 C C . ASP A 1 81 ? -6.125 -6.497 -12.188 1.00 96.31 81 ASP A C 1
ATOM 610 O O . ASP A 1 81 ? -6.993 -5.623 -12.202 1.00 96.31 81 ASP A O 1
ATOM 614 N N . LEU A 1 82 ? -6.006 -7.356 -11.169 1.00 96.31 82 LEU A N 1
ATOM 615 C CA . LEU A 1 82 ? -6.912 -7.373 -10.017 1.00 96.31 82 LEU A CA 1
ATOM 616 C C . LEU A 1 82 ? -6.864 -6.066 -9.216 1.00 96.31 82 LEU A C 1
ATOM 618 O O . LEU A 1 82 ? -7.896 -5.610 -8.717 1.00 96.31 82 LEU A O 1
ATOM 622 N N . LEU A 1 83 ? -5.689 -5.437 -9.099 1.00 97.00 83 LEU A N 1
ATOM 623 C CA . LEU A 1 83 ? -5.549 -4.119 -8.484 1.00 97.00 83 LEU A CA 1
ATOM 624 C C . LEU A 1 83 ? -6.390 -3.091 -9.249 1.00 97.00 83 LEU A C 1
ATOM 626 O O . LEU A 1 83 ? -7.215 -2.405 -8.638 1.00 97.00 83 LEU A O 1
ATOM 630 N N . PHE A 1 84 ? -6.215 -2.991 -10.568 1.00 96.12 84 PHE A N 1
ATOM 631 C CA . PHE A 1 84 ? -6.938 -2.010 -11.379 1.00 96.12 84 PHE A CA 1
ATOM 632 C C . PHE A 1 84 ? -8.439 -2.307 -11.462 1.00 96.12 84 PHE A C 1
ATOM 634 O O . PHE A 1 84 ? -9.248 -1.384 -11.317 1.00 96.12 84 PHE A O 1
ATOM 641 N N . GLU A 1 85 ? -8.831 -3.575 -11.597 1.00 95.81 85 GLU A N 1
ATOM 642 C CA . GLU A 1 85 ? -10.231 -3.996 -11.517 1.00 95.81 85 GLU A CA 1
ATOM 643 C C . GLU A 1 85 ? -10.844 -3.577 -10.173 1.00 95.81 85 GLU A C 1
ATOM 645 O O . GLU A 1 85 ? -11.918 -2.967 -10.128 1.00 95.81 85 GLU A O 1
ATOM 650 N N . GLY A 1 86 ? -10.126 -3.822 -9.073 1.00 92.94 86 GLY A N 1
ATOM 651 C CA . GLY A 1 86 ? -10.516 -3.423 -7.727 1.00 92.94 86 GLY A CA 1
ATOM 652 C C . GLY A 1 86 ? -10.720 -1.913 -7.597 1.00 92.94 86 GLY A C 1
ATOM 653 O O . GLY A 1 86 ? -11.741 -1.478 -7.057 1.00 92.94 86 GLY A O 1
ATOM 654 N N . VAL A 1 87 ? -9.805 -1.100 -8.135 1.00 94.38 87 VAL A N 1
ATOM 655 C CA . VAL A 1 87 ? -9.941 0.368 -8.140 1.00 94.38 87 VAL A CA 1
ATOM 656 C C . VAL A 1 87 ? -11.192 0.801 -8.901 1.00 94.38 87 VAL A C 1
ATOM 658 O O . VAL A 1 87 ? -12.015 1.550 -8.366 1.00 94.38 87 VAL A O 1
ATOM 661 N N . VAL A 1 88 ? -11.382 0.308 -10.127 1.00 94.44 88 VAL A N 1
ATOM 662 C CA . VAL A 1 88 ? -12.546 0.651 -10.958 1.00 94.44 88 VAL A CA 1
ATOM 663 C C . VAL A 1 88 ? -13.846 0.223 -10.278 1.00 94.44 88 VAL A C 1
ATOM 665 O O . VAL A 1 88 ? -14.822 0.980 -10.263 1.00 94.44 88 VAL A O 1
ATOM 668 N N . ARG A 1 89 ? -13.867 -0.958 -9.654 1.00 92.19 89 ARG A N 1
ATOM 669 C CA . ARG A 1 89 ? -15.011 -1.445 -8.880 1.00 92.19 89 ARG A CA 1
ATOM 670 C C . ARG A 1 89 ? -15.345 -0.504 -7.724 1.00 92.19 89 ARG A C 1
ATOM 672 O O . ARG A 1 89 ? -16.507 -0.133 -7.573 1.00 92.19 89 ARG A O 1
ATOM 679 N N . GLN A 1 90 ? -14.351 -0.071 -6.949 1.00 89.94 90 GLN A N 1
ATOM 680 C CA . GLN A 1 90 ? -14.555 0.872 -5.842 1.00 89.94 90 GLN A CA 1
ATOM 681 C C . GLN A 1 90 ? -15.101 2.225 -6.319 1.00 89.94 90 GLN A C 1
ATOM 683 O O . GLN A 1 90 ? -15.980 2.798 -5.675 1.00 89.94 90 GLN A O 1
ATOM 688 N N . LEU A 1 91 ? -14.631 2.723 -7.464 1.00 90.44 91 LEU A N 1
ATOM 689 C CA . LEU A 1 91 ? -15.146 3.954 -8.070 1.00 90.44 91 LEU A CA 1
ATOM 690 C C . LEU A 1 91 ? -16.612 3.818 -8.504 1.00 90.44 91 LEU A C 1
ATOM 692 O O . LEU A 1 91 ? -17.429 4.693 -8.216 1.00 90.44 91 LEU A O 1
ATOM 696 N N . ARG A 1 92 ? -16.971 2.703 -9.149 1.00 89.88 92 ARG A N 1
ATOM 697 C CA . ARG A 1 92 ? -18.346 2.435 -9.606 1.00 89.88 92 ARG A CA 1
ATOM 698 C C . ARG A 1 92 ? -19.330 2.274 -8.450 1.00 89.88 92 ARG A C 1
ATOM 700 O O . ARG A 1 92 ? -20.448 2.774 -8.532 1.00 89.88 92 ARG A O 1
ATOM 707 N N . LEU A 1 93 ? -18.918 1.597 -7.379 1.00 84.75 93 LEU A N 1
ATOM 708 C CA . LEU A 1 93 ? -19.739 1.398 -6.180 1.00 84.75 93 LEU A CA 1
ATOM 709 C C . LEU A 1 93 ? -20.088 2.728 -5.500 1.00 84.75 93 LEU A C 1
ATOM 711 O O . LEU A 1 93 ? -21.229 2.933 -5.089 1.00 84.75 93 LEU A O 1
ATOM 715 N N . ARG A 1 94 ? -19.143 3.673 -5.485 1.00 79.19 94 ARG A N 1
ATOM 716 C CA . ARG A 1 94 ? -19.363 5.033 -4.969 1.00 79.19 94 ARG A CA 1
ATOM 717 C C . ARG A 1 94 ? -20.346 5.834 -5.797 1.00 79.19 94 ARG A C 1
ATOM 719 O O . ARG A 1 94 ? -21.215 6.475 -5.222 1.00 79.19 94 ARG A O 1
ATOM 726 N N . GLY A 1 95 ? -20.253 5.751 -7.124 1.00 71.50 95 GLY A N 1
ATOM 727 C CA . GLY A 1 95 ? -21.221 6.395 -8.016 1.00 71.50 95 GLY A CA 1
ATOM 728 C C . GLY A 1 95 ? -22.657 5.893 -7.827 1.00 71.50 95 GLY A C 1
ATOM 729 O O . GLY A 1 95 ? -23.591 6.565 -8.243 1.00 71.50 95 GLY A O 1
ATOM 730 N N . ARG A 1 96 ? -22.838 4.726 -7.191 1.00 69.12 96 ARG A N 1
ATOM 731 C CA . ARG A 1 96 ? -24.140 4.089 -6.942 1.00 69.12 96 ARG A CA 1
ATOM 732 C C . ARG A 1 96 ? -24.589 4.123 -5.474 1.00 69.12 96 ARG A C 1
ATOM 734 O O . ARG A 1 96 ? -25.676 3.640 -5.188 1.00 69.12 96 ARG A O 1
ATOM 741 N N . GLY A 1 97 ? -23.776 4.645 -4.549 1.00 59.94 97 GLY A N 1
ATOM 742 C CA . GLY A 1 97 ? -24.094 4.670 -3.113 1.00 59.94 97 GLY A CA 1
ATOM 743 C C . GLY A 1 97 ? -24.056 3.305 -2.405 1.00 59.94 97 GLY A C 1
ATOM 744 O O . GLY A 1 97 ? -24.647 3.165 -1.340 1.00 59.94 97 GLY A O 1
ATOM 745 N N . ILE A 1 98 ? -23.380 2.294 -2.967 1.00 56.91 98 ILE A N 1
ATOM 746 C CA . ILE A 1 98 ? -23.338 0.929 -2.411 1.00 56.91 98 ILE A CA 1
ATOM 747 C C . ILE A 1 98 ? -21.991 0.696 -1.713 1.00 56.91 98 ILE A C 1
ATOM 749 O O . ILE A 1 98 ? -20.945 0.725 -2.360 1.00 56.91 98 ILE A O 1
ATOM 753 N N . SER A 1 99 ? -21.996 0.423 -0.407 1.00 54.41 99 SER A N 1
ATOM 754 C CA . SER A 1 99 ? -20.814 -0.008 0.351 1.00 54.41 99 SER A CA 1
ATOM 755 C C . SER A 1 99 ? -20.629 -1.528 0.251 1.00 54.41 99 SER A C 1
ATOM 757 O O . SER A 1 99 ? -21.561 -2.298 0.464 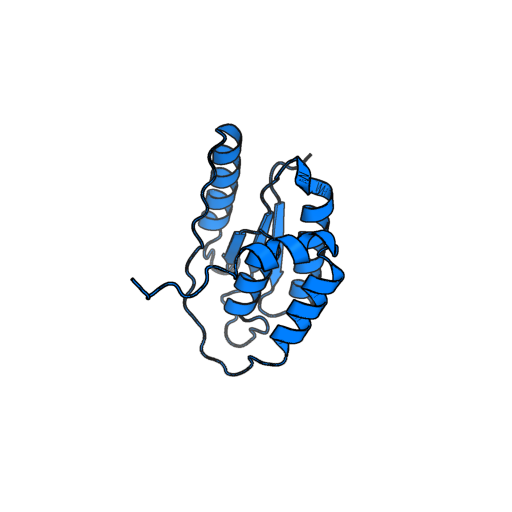1.00 54.41 99 SER A O 1
ATOM 759 N N . THR A 1 100 ? -19.419 -1.995 -0.078 1.00 51.53 100 THR A N 1
ATOM 760 C CA . THR A 1 100 ? -19.072 -3.425 0.010 1.00 51.53 100 THR A CA 1
ATOM 761 C C . THR A 1 100 ? -17.874 -3.609 0.933 1.00 51.53 100 THR A C 1
ATOM 763 O O . THR A 1 100 ? -16.719 -3.472 0.513 1.00 51.53 100 THR A O 1
ATOM 766 N N . ASP A 1 101 ? -18.153 -3.953 2.183 1.00 49.75 101 ASP A N 1
ATOM 767 C CA . ASP A 1 101 ? -17.157 -4.398 3.149 1.00 49.75 101 ASP A CA 1
ATOM 768 C C . ASP A 1 101 ? -17.089 -5.919 3.133 1.00 49.75 101 ASP A C 1
ATOM 770 O O . ASP A 1 101 ? -17.799 -6.612 3.853 1.00 49.75 101 ASP A O 1
ATOM 774 N N . LYS A 1 102 ? -16.232 -6.459 2.265 1.00 41.22 102 LYS A N 1
ATOM 775 C CA . LYS A 1 102 ? -15.714 -7.813 2.450 1.00 41.22 102 LYS A CA 1
ATOM 776 C C . LYS A 1 102 ? -14.193 -7.728 2.577 1.00 41.22 102 LYS A C 1
ATOM 778 O O . LYS A 1 102 ? -13.562 -7.146 1.691 1.00 41.22 102 LYS A O 1
ATOM 783 N N . PRO A 1 103 ? -13.606 -8.219 3.679 1.00 42.81 103 PRO A N 1
ATOM 784 C CA . PRO A 1 103 ? -12.161 -8.300 3.821 1.00 42.81 103 PRO A CA 1
ATOM 785 C C . PRO A 1 103 ? -11.613 -9.352 2.850 1.00 42.81 103 PRO A C 1
ATOM 787 O O . PRO A 1 103 ? -12.103 -10.479 2.807 1.00 42.81 103 PRO A O 1
ATOM 790 N N . THR A 1 104 ? -10.612 -8.976 2.054 1.00 45.00 104 THR A N 1
ATOM 791 C CA . THR A 1 104 ? -9.862 -9.905 1.203 1.00 45.00 104 THR A CA 1
ATOM 792 C C . THR A 1 104 ? -9.052 -10.833 2.107 1.00 45.00 104 THR A C 1
ATOM 794 O O . THR A 1 104 ? -8.154 -10.384 2.818 1.00 45.00 104 THR A O 1
ATOM 797 N N . THR A 1 105 ? -9.397 -12.118 2.128 1.00 34.91 105 THR A N 1
ATOM 798 C CA . THR A 1 105 ? -8.661 -13.162 2.848 1.00 34.91 105 THR A CA 1
ATOM 799 C C . THR A 1 105 ? -7.320 -13.409 2.164 1.00 34.91 105 THR A C 1
ATOM 801 O O . THR A 1 105 ? -7.293 -13.814 1.005 1.00 34.91 105 THR A O 1
ATOM 804 N N . VAL A 1 106 ? -6.217 -13.175 2.875 1.00 43.38 106 VAL A N 1
ATOM 805 C CA . VAL A 1 106 ? -4.874 -13.611 2.468 1.00 43.38 106 VAL A CA 1
ATOM 806 C C . VAL A 1 106 ? -4.361 -14.640 3.470 1.00 43.38 106 VAL A C 1
ATOM 808 O O . VAL A 1 106 ? -4.505 -14.463 4.683 1.00 43.38 106 VAL A O 1
ATOM 811 N N . GLU A 1 107 ? -3.809 -15.738 2.955 1.00 36.75 107 GLU A N 1
ATOM 812 C CA . GLU A 1 107 ? -3.283 -16.835 3.761 1.00 36.75 107 GLU A CA 1
ATOM 813 C C . GLU A 1 107 ? -2.060 -16.418 4.586 1.00 36.75 107 GLU A C 1
ATOM 815 O O . GLU A 1 107 ? -1.268 -15.536 4.253 1.00 36.75 107 GLU A O 1
ATOM 820 N N . ALA A 1 108 ? -1.963 -17.045 5.748 1.00 33.38 108 ALA A N 1
ATOM 821 C CA . ALA A 1 108 ? -1.166 -16.621 6.874 1.00 33.38 108 ALA A CA 1
ATOM 822 C C . ALA A 1 108 ? 0.267 -17.180 6.831 1.00 33.38 108 ALA A C 1
ATOM 824 O O . ALA A 1 108 ? 0.461 -18.366 7.063 1.00 33.38 108 ALA A O 1
ATOM 825 N N . CYS A 1 109 ? 1.295 -16.330 6.720 1.00 38.47 109 CYS A N 1
ATOM 826 C CA . CYS A 1 109 ? 2.665 -16.752 7.047 1.00 38.47 109 CYS A CA 1
ATOM 827 C C . CYS A 1 109 ? 2.794 -16.968 8.571 1.00 38.47 109 CYS A C 1
ATOM 829 O O . CYS A 1 109 ? 2.476 -16.071 9.368 1.00 38.47 109 CYS A O 1
ATOM 831 N N . ALA A 1 110 ? 3.199 -18.168 8.990 1.00 36.72 110 ALA A N 1
ATOM 832 C CA . ALA A 1 110 ? 3.517 -18.507 10.375 1.00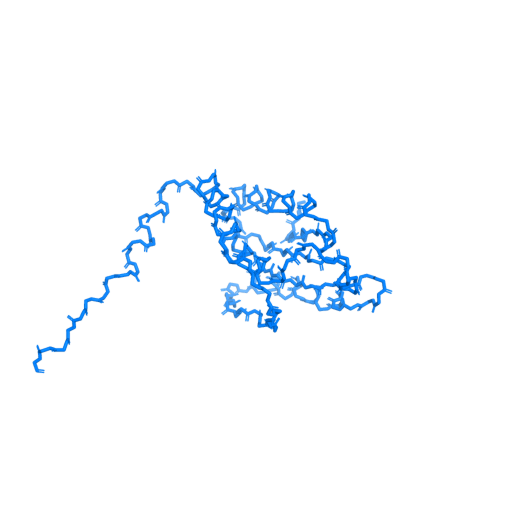 36.72 110 ALA A CA 1
ATOM 833 C C . ALA A 1 110 ? 4.962 -18.078 10.676 1.00 36.72 110 ALA A C 1
ATOM 835 O O . ALA A 1 110 ? 5.907 -18.621 10.116 1.00 36.72 110 ALA A O 1
ATOM 836 N N . GLY A 1 111 ? 5.120 -17.063 11.523 1.00 42.75 111 GLY A N 1
ATOM 837 C CA . GLY A 1 111 ? 6.414 -16.556 11.967 1.00 42.75 111 GLY A CA 1
ATOM 838 C C . GLY A 1 111 ? 6.231 -15.792 13.272 1.00 42.75 111 GLY A C 1
ATOM 839 O O . GLY A 1 111 ? 5.489 -14.809 13.327 1.00 42.75 111 GLY A O 1
ATOM 840 N N . ASP A 1 112 ? 6.840 -16.312 14.330 1.00 40.16 112 ASP A N 1
ATOM 841 C CA . ASP A 1 112 ? 6.719 -15.848 15.706 1.00 40.16 112 ASP A CA 1
ATOM 842 C C . ASP A 1 112 ? 7.443 -14.497 15.880 1.00 40.16 112 ASP A C 1
ATOM 844 O O . ASP A 1 112 ? 8.667 -14.405 15.850 1.00 40.16 112 ASP A O 1
ATOM 848 N N . GLY A 1 113 ? 6.673 -13.407 15.955 1.00 45.97 113 GLY A N 1
ATOM 849 C CA . GLY A 1 113 ? 7.190 -12.033 16.063 1.00 45.97 113 GLY A CA 1
ATOM 850 C C . GLY A 1 113 ? 6.174 -11.040 16.640 1.00 45.97 113 GLY A C 1
ATOM 851 O O . GLY A 1 113 ? 6.244 -9.835 16.401 1.00 45.97 113 GLY A O 1
ATOM 852 N N . HIS A 1 114 ? 5.187 -11.544 17.385 1.00 46.97 114 HIS A N 1
ATOM 853 C CA . HIS A 1 114 ? 3.924 -10.860 17.691 1.00 46.97 114 HIS A CA 1
ATOM 854 C C . HIS A 1 114 ? 4.037 -9.634 18.630 1.00 46.97 114 HIS A C 1
ATOM 856 O O . HIS A 1 114 ? 3.121 -8.813 18.684 1.00 46.97 114 HIS A O 1
ATOM 862 N N . GLY A 1 115 ? 5.135 -9.476 19.381 1.00 40.22 115 GLY A N 1
ATOM 863 C CA . GLY A 1 115 ? 5.241 -8.471 20.453 1.00 40.22 115 GLY A CA 1
ATOM 864 C C . GLY A 1 115 ? 5.705 -7.071 20.025 1.00 40.22 115 GLY A C 1
ATOM 865 O O . GLY A 1 115 ? 5.228 -6.066 20.552 1.00 40.22 115 GLY A O 1
ATOM 866 N N . ARG A 1 116 ? 6.624 -6.969 19.056 1.00 46.03 116 ARG A N 1
ATOM 867 C CA . ARG A 1 116 ? 7.293 -5.693 18.716 1.00 46.03 116 ARG A CA 1
ATOM 868 C C . ARG A 1 116 ? 6.431 -4.794 17.827 1.00 46.03 116 ARG A C 1
ATOM 870 O O . ARG A 1 116 ? 6.397 -3.577 18.005 1.00 46.03 116 ARG A O 1
ATOM 877 N N . TYR A 1 117 ? 5.690 -5.411 16.911 1.00 47.78 117 TYR A N 1
ATOM 878 C CA . TYR A 1 117 ? 4.859 -4.719 15.926 1.00 47.78 117 TYR A CA 1
ATOM 879 C C . TYR A 1 117 ? 3.512 -4.272 16.494 1.00 47.78 117 TYR A C 1
ATOM 881 O O . TYR A 1 117 ? 3.019 -3.219 16.109 1.00 47.78 117 TYR A O 1
ATOM 889 N N . LYS A 1 118 ? 2.968 -4.975 17.501 1.00 51.19 118 LYS A N 1
ATOM 890 C CA . LYS A 1 118 ? 1.767 -4.542 18.239 1.00 51.19 118 LYS A CA 1
ATOM 891 C C . LYS A 1 118 ? 1.962 -3.164 18.884 1.00 51.19 118 LYS A C 1
ATOM 893 O O . LYS A 1 118 ? 1.048 -2.348 18.869 1.00 51.19 118 LYS A O 1
ATOM 898 N N . LYS A 1 119 ? 3.178 -2.897 19.382 1.00 53.44 119 LYS A N 1
ATOM 899 C CA . LYS A 1 119 ? 3.574 -1.621 19.996 1.00 53.44 119 LYS A CA 1
ATOM 900 C C . LYS A 1 119 ? 3.804 -0.524 18.953 1.00 53.44 119 LYS A C 1
ATOM 902 O O . LYS A 1 119 ? 3.368 0.597 19.164 1.00 53.44 119 LYS A O 1
ATOM 907 N N . LYS A 1 120 ? 4.414 -0.843 17.801 1.00 52.91 120 LYS A N 1
ATOM 908 C CA . LYS A 1 120 ? 4.516 0.102 16.670 1.00 52.91 120 LYS A CA 1
ATOM 909 C C . LYS A 1 120 ? 3.145 0.455 16.093 1.00 52.91 120 LYS A C 1
ATOM 911 O O . LYS A 1 120 ? 2.894 1.628 15.866 1.00 52.91 120 LYS A O 1
ATOM 916 N N . LEU A 1 121 ? 2.255 -0.524 15.926 1.00 56.81 121 LEU A N 1
ATOM 917 C CA . LEU A 1 121 ? 0.884 -0.304 15.469 1.00 56.81 121 LEU A CA 1
ATOM 918 C C . LEU A 1 121 ? 0.080 0.507 16.487 1.00 56.81 121 LEU A C 1
ATOM 920 O O . LEU A 1 121 ? -0.607 1.430 16.083 1.00 56.81 121 LEU A O 1
ATOM 924 N N . GLN A 1 122 ? 0.186 0.208 17.789 1.00 59.50 122 GLN A N 1
ATOM 925 C CA . GLN A 1 122 ? -0.423 1.025 18.847 1.00 59.50 122 GLN A CA 1
ATOM 926 C C . GLN A 1 122 ? 0.113 2.452 18.833 1.00 59.50 122 GLN A C 1
ATOM 928 O O . GLN A 1 122 ? -0.683 3.375 18.815 1.00 59.50 122 GLN A O 1
ATOM 933 N N . ASN A 1 123 ? 1.431 2.641 18.754 1.00 61.06 123 ASN A N 1
ATOM 934 C CA . ASN A 1 123 ? 2.027 3.972 18.683 1.00 61.06 123 ASN A CA 1
ATOM 935 C C . ASN A 1 123 ? 1.581 4.723 17.421 1.00 61.06 123 ASN A C 1
ATOM 937 O O . ASN A 1 123 ? 1.319 5.914 17.491 1.00 61.06 123 ASN A O 1
ATOM 941 N N . PHE A 1 124 ? 1.453 4.039 16.281 1.00 62.44 124 PHE A N 1
ATOM 942 C CA . PHE A 1 124 ? 0.979 4.634 15.031 1.00 62.44 124 PHE A CA 1
ATOM 943 C C . PHE A 1 124 ? -0.516 4.982 15.094 1.00 62.44 124 PHE A C 1
ATOM 945 O O . PHE A 1 124 ? -0.927 6.073 14.710 1.00 62.44 124 PHE A O 1
ATOM 952 N N . VAL A 1 125 ? -1.333 4.080 15.643 1.00 60.56 125 VAL A N 1
ATOM 953 C CA . VAL A 1 125 ? -2.749 4.314 15.961 1.00 60.56 125 VAL A CA 1
ATOM 954 C C . VAL A 1 125 ? -2.888 5.526 16.879 1.00 60.56 125 VAL A C 1
ATOM 956 O O . VAL A 1 125 ? -3.667 6.422 16.582 1.00 60.56 125 VAL A O 1
ATOM 959 N N . ASP A 1 126 ? -2.105 5.587 17.951 1.00 61.53 126 ASP A N 1
ATOM 960 C CA . ASP A 1 126 ? -2.159 6.639 18.966 1.00 61.53 126 ASP A CA 1
ATOM 961 C C . ASP A 1 126 ? -1.623 7.982 18.457 1.00 61.53 126 ASP A C 1
ATOM 963 O O . ASP A 1 126 ? -2.100 9.034 18.877 1.00 61.53 126 ASP A O 1
ATOM 967 N N . GLN A 1 127 ? -0.665 7.959 17.529 1.00 60.97 127 GLN A N 1
ATOM 968 C CA . GLN A 1 127 ? -0.116 9.154 16.896 1.00 60.97 127 GLN A CA 1
ATOM 969 C C . GLN A 1 127 ? -1.082 9.777 15.875 1.00 60.97 127 GLN A C 1
ATOM 971 O O . GLN A 1 127 ? -1.060 10.993 15.692 1.00 60.97 127 GLN A O 1
ATOM 976 N N . PHE A 1 128 ? -1.922 8.977 15.204 1.00 54.12 128 PHE A N 1
ATOM 977 C CA . PHE A 1 128 ? -2.688 9.435 14.035 1.00 54.12 128 PHE A CA 1
ATOM 978 C C . PHE A 1 128 ? -4.223 9.348 14.160 1.00 54.12 128 PHE A C 1
ATOM 980 O O . PHE A 1 128 ? -4.925 10.001 13.379 1.00 54.12 128 PHE A O 1
ATOM 987 N N . LEU A 1 129 ? -4.780 8.614 15.132 1.00 53.19 129 LEU A N 1
ATOM 988 C CA . LEU A 1 129 ? -6.209 8.676 15.470 1.00 53.19 129 LEU A CA 1
ATOM 989 C C . LEU A 1 129 ? -6.426 9.689 16.608 1.00 53.19 129 LEU A C 1
ATOM 991 O O . LEU A 1 129 ? -6.006 9.430 17.737 1.00 53.19 129 LEU A O 1
ATOM 995 N N . PRO A 1 130 ? -7.085 10.841 16.359 1.00 47.91 130 PRO A N 1
ATOM 996 C CA . PRO A 1 130 ? -7.413 11.775 17.427 1.00 47.91 130 PRO A CA 1
ATOM 997 C C . PRO A 1 130 ? -8.283 11.086 18.487 1.00 47.91 130 PRO A C 1
ATOM 999 O O . PRO A 1 130 ? -9.163 10.284 18.174 1.00 47.91 130 PRO A O 1
ATOM 1002 N N . VAL A 1 131 ? -8.035 11.447 19.749 1.00 53.03 131 VAL A N 1
ATOM 1003 C CA . VAL A 1 131 ? -8.593 10.890 21.001 1.00 53.03 131 VAL A CA 1
ATOM 1004 C C . VAL A 1 131 ? -10.119 10.675 20.987 1.00 53.03 131 VAL A C 1
ATOM 1006 O O . VAL A 1 131 ? -10.629 9.832 21.723 1.00 53.03 131 VAL A O 1
ATOM 1009 N N . GLN A 1 132 ? -10.849 11.369 20.113 1.00 46.47 132 GLN A N 1
ATOM 1010 C CA . GLN A 1 132 ? -12.306 11.315 19.987 1.00 46.47 132 GLN A CA 1
ATOM 1011 C C . GLN A 1 132 ? -12.854 9.932 19.576 1.00 46.47 132 GLN A C 1
ATOM 1013 O O . GLN A 1 132 ? -13.963 9.586 19.973 1.00 46.47 132 GLN A O 1
ATOM 1018 N N . ASP A 1 133 ? -12.071 9.101 18.875 1.00 49.16 133 ASP A N 1
ATOM 1019 C CA . ASP A 1 133 ? -12.517 7.771 18.413 1.00 49.16 133 ASP A CA 1
ATOM 1020 C C . ASP A 1 133 ? -12.196 6.624 19.400 1.00 49.16 133 ASP A C 1
ATOM 1022 O O . ASP A 1 133 ? -12.711 5.508 19.283 1.00 49.16 133 ASP A O 1
ATOM 1026 N N . ARG A 1 134 ? -11.413 6.890 20.464 1.00 47.16 134 ARG A N 1
ATOM 1027 C CA . ARG A 1 134 ? -11.223 5.913 21.560 1.00 47.16 134 ARG A CA 1
ATOM 1028 C C . ARG A 1 134 ? -12.548 5.592 22.262 1.00 47.16 134 ARG A C 1
ATOM 1030 O O . ARG A 1 134 ? -12.741 4.464 22.716 1.00 47.16 134 ARG A O 1
ATOM 1037 N N . MET A 1 135 ? -13.479 6.548 22.296 1.00 37.69 135 MET A N 1
ATOM 1038 C CA . MET A 1 135 ? -14.800 6.367 22.904 1.00 37.69 135 MET A CA 1
ATOM 1039 C C . MET A 1 135 ? -15.770 5.556 22.030 1.00 37.69 135 MET A C 1
ATOM 1041 O O . MET A 1 135 ? -16.658 4.900 22.572 1.00 37.69 135 MET A O 1
ATOM 1045 N N . ALA A 1 136 ? -15.571 5.496 20.707 1.00 48.59 136 ALA A N 1
ATOM 1046 C CA . ALA A 1 136 ? -16.378 4.642 19.832 1.00 48.59 136 ALA A CA 1
ATOM 1047 C C . ALA A 1 136 ? -16.030 3.149 20.002 1.00 48.59 136 ALA A C 1
ATOM 1049 O O . ALA A 1 136 ? -16.913 2.293 19.984 1.00 48.59 136 ALA A O 1
ATOM 1050 N N . LYS A 1 137 ? -14.756 2.825 20.279 1.00 44.88 137 LYS A N 1
ATOM 1051 C CA . LYS A 1 137 ? -14.292 1.441 20.512 1.00 44.88 137 LYS A CA 1
ATOM 1052 C C . LYS A 1 137 ? -14.637 0.876 21.895 1.00 44.88 137 LYS A C 1
ATOM 1054 O O . LYS A 1 137 ? -14.636 -0.343 22.064 1.00 44.88 137 LYS A O 1
ATOM 1059 N N . LEU A 1 138 ? -14.955 1.733 22.867 1.00 45.81 138 LEU A N 1
ATOM 1060 C CA . LEU A 1 138 ? -15.446 1.326 24.191 1.00 45.81 138 LEU A CA 1
ATOM 1061 C C . LEU A 1 138 ? -16.951 1.010 24.199 1.00 45.81 138 LEU A C 1
ATOM 1063 O O . LEU A 1 138 ? -17.407 0.290 25.081 1.00 45.81 138 LEU A O 1
ATOM 1067 N N . LYS A 1 139 ? -17.717 1.454 23.192 1.00 37.97 139 LYS A N 1
ATOM 1068 C CA . LYS A 1 139 ? -19.155 1.145 23.079 1.00 37.97 139 LYS A CA 1
ATOM 1069 C C . LYS A 1 139 ? -19.458 -0.243 22.497 1.00 37.97 139 LYS A C 1
ATOM 1071 O O . LYS A 1 139 ? -20.575 -0.719 22.640 1.00 37.97 139 LYS A O 1
ATOM 1076 N N . ALA A 1 140 ? -18.475 -0.908 21.883 1.00 47.00 140 ALA A N 1
ATOM 1077 C CA . ALA A 1 140 ? -18.647 -2.218 21.242 1.00 47.00 140 ALA A CA 1
ATOM 1078 C C . ALA A 1 140 ? -18.138 -3.413 22.079 1.00 47.00 140 ALA A C 1
ATOM 1080 O O . ALA A 1 140 ? -18.017 -4.515 21.553 1.00 47.00 140 ALA A O 1
ATOM 1081 N N . LYS A 1 141 ? -17.805 -3.220 23.366 1.00 47.72 141 LYS A N 1
ATOM 1082 C CA . LYS A 1 141 ? -17.285 -4.293 24.246 1.00 47.72 141 LYS A CA 1
ATOM 1083 C C . LYS A 1 141 ? -18.099 -4.543 25.518 1.00 47.72 141 LYS A C 1
ATOM 1085 O O . LYS A 1 141 ? -17.637 -5.270 26.386 1.00 47.72 141 LYS A O 1
ATOM 1090 N N . SER A 1 142 ? -19.297 -3.975 25.622 1.00 47.00 142 SER A N 1
ATOM 1091 C CA . SER A 1 142 ? -20.217 -4.272 26.720 1.00 47.00 142 SER A CA 1
ATOM 1092 C C . SER A 1 142 ? -21.569 -4.701 26.153 1.00 47.00 142 SER A C 1
ATOM 1094 O O . SER A 1 142 ? -22.508 -3.917 26.075 1.00 47.00 142 SER A O 1
ATOM 1096 N N . CYS A 1 143 ? -21.646 -5.943 25.681 1.00 42.88 143 CYS A N 1
ATOM 1097 C CA . CYS A 1 143 ? -22.852 -6.731 25.904 1.00 42.88 143 CYS A CA 1
ATOM 1098 C C . CYS A 1 143 ? -22.492 -7.657 27.053 1.00 42.88 143 CYS A C 1
ATOM 1100 O O . CYS A 1 143 ? -21.588 -8.483 26.932 1.00 42.88 143 CYS A O 1
ATOM 1102 N N . GLY A 1 144 ? -23.119 -7.379 28.191 1.00 44.38 144 GLY A N 1
ATOM 1103 C CA . GLY A 1 144 ? -22.982 -8.162 29.395 1.00 44.38 144 GLY A CA 1
ATOM 1104 C C . GLY A 1 144 ? -23.471 -9.582 29.174 1.00 44.38 144 GLY A C 1
ATOM 1105 O O . GLY A 1 144 ? -24.383 -9.848 28.391 1.00 44.38 144 GLY A O 1
ATOM 1106 N N . ASP A 1 145 ? -22.817 -10.463 29.907 1.00 50.72 145 ASP A N 1
ATOM 1107 C CA . ASP A 1 145 ? -23.326 -11.753 30.317 1.00 50.72 145 ASP A CA 1
ATOM 1108 C C . ASP A 1 145 ? -24.770 -11.590 30.827 1.00 50.72 145 ASP A C 1
ATOM 1110 O O . ASP A 1 145 ? -25.025 -10.838 31.772 1.00 50.72 145 ASP A O 1
ATOM 1114 N N . LEU A 1 146 ? -25.727 -12.237 30.167 1.00 46.59 146 LEU A N 1
ATOM 1115 C CA . LEU A 1 146 ? -27.106 -12.326 30.642 1.00 46.59 146 LEU A CA 1
ATOM 1116 C C . LEU A 1 146 ? -27.647 -13.716 30.317 1.00 46.59 146 LEU A C 1
ATOM 1118 O O . LEU A 1 146 ? -28.568 -13.896 29.528 1.00 46.59 146 LEU A O 1
ATOM 1122 N N . SER A 1 147 ? -27.034 -14.718 30.945 1.00 40.72 147 SER A N 1
ATOM 1123 C CA . SER A 1 147 ? -27.641 -16.029 31.158 1.00 40.72 147 SER A CA 1
ATOM 1124 C C . SER A 1 147 ? -28.055 -16.172 32.624 1.00 40.72 147 SER A C 1
ATOM 1126 O O . SER A 1 147 ? -27.410 -16.898 33.372 1.00 40.72 147 SER A O 1
ATOM 1128 N N . VAL A 1 148 ? -29.114 -15.465 33.032 1.00 37.56 148 VAL A N 1
ATOM 1129 C CA . VAL A 1 148 ? -30.003 -15.869 34.138 1.00 37.56 148 VAL A CA 1
ATOM 1130 C C . VAL A 1 148 ? -31.406 -15.310 33.864 1.00 37.56 148 VAL A C 1
ATOM 1132 O O . VAL A 1 148 ? -31.672 -14.147 34.167 1.00 37.56 148 VAL A O 1
ATOM 1135 N N . LEU A 1 149 ? -32.269 -16.137 33.268 1.00 35.59 149 LEU A N 1
ATOM 1136 C CA . LEU A 1 149 ? -33.681 -16.358 33.630 1.00 35.59 149 LEU A CA 1
ATOM 1137 C C . LEU A 1 149 ? -34.266 -17.479 32.768 1.00 35.59 149 LEU A C 1
ATOM 1139 O O . LEU A 1 149 ? -34.150 -17.384 31.526 1.00 35.59 149 LEU A O 1
#

Radius of gyration: 17.29 Å; chains: 1; bounding box: 48×34×48 Å

InterPro domains:
  IPR001806 Small GTPase [PF00071] (3-91)
  IPR001806 Small GTPase [PS51421] (1-149)
  IPR027417 P-loop containing nucleoside triphosphate hydrolase [G3DSA:3.40.50.300] (1-95)
  IPR027417 P-loop containing nucleoside triphosphate hydrolase [SSF52540] (3-104)
  IPR051641 RGK GTP-binding regulators [PTHR45775] (2-149)

Sequence (149 aa):
VGNAFVVVYSCTDTASFNEALNTCATLRQRRRACGTPVILVANKSDLVRCRQVCPKEAVSCALVLDCKFIETSAMYDLNVDLLFEGVVRQLRLRGRGISTDKPTTVEACAGDGHGRYKKKLQNFVDQFLPVQDRMAKLKAKSCGDLSVL

pLDDT: mean 76.23, std 22.7, range [33.38, 98.62]